Protein AF-A0A4P5SXI1-F1 (afdb_monomer_lite)

Foldseek 3Di:
DDDALVCLQLDDDPDDDCVCLSVLQNCLLVPNDPPVSVVLNVLSSVLRVVQVVVCVPPVDGLLPPVPCLLVSLVSLLVSLVCLVDDNDSHDSVSSNVSSCVSCVVSPHHSVDRD

Structure (mmCIF, N/CA/C/O backbone):
data_AF-A0A4P5SXI1-F1
#
_entry.id   AF-A0A4P5SXI1-F1
#
loop_
_atom_site.group_PDB
_atom_site.id
_atom_site.type_symbol
_atom_site.label_atom_id
_atom_site.label_alt_id
_atom_site.label_comp_id
_atom_site.label_asym_id
_atom_site.label_entity_id
_atom_site.label_seq_id
_atom_site.pdbx_PDB_ins_code
_atom_site.Cartn_x
_atom_site.Cartn_y
_atom_site.Cartn_z
_atom_site.occupancy
_atom_site.B_iso_or_equiv
_atom_site.auth_seq_id
_atom_site.auth_comp_id
_atom_site.auth_asym_id
_atom_site.auth_atom_id
_atom_site.pdbx_PDB_model_num
ATOM 1 N N . MET A 1 1 ? -9.943 14.922 5.474 1.00 55.22 1 MET A N 1
ATOM 2 C CA . MET A 1 1 ? -10.448 13.912 4.521 1.00 55.22 1 MET A CA 1
ATOM 3 C C . MET A 1 1 ? -9.236 13.133 4.038 1.00 55.22 1 MET A C 1
ATOM 5 O O . MET A 1 1 ? -8.307 13.778 3.562 1.00 55.22 1 MET A O 1
ATOM 9 N N . LYS A 1 2 ? -9.178 11.816 4.280 1.00 65.38 2 LYS A N 1
ATOM 10 C CA . LYS A 1 2 ? -8.055 10.973 3.833 1.00 65.38 2 LYS A CA 1
ATOM 11 C C . LYS A 1 2 ? -7.993 11.002 2.297 1.00 65.38 2 LYS A C 1
ATOM 13 O O . LYS A 1 2 ? -9.035 11.105 1.648 1.00 65.38 2 LYS A O 1
ATOM 18 N N . ALA A 1 3 ? -6.788 10.990 1.729 1.00 73.81 3 ALA A N 1
ATOM 19 C CA . ALA A 1 3 ? -6.620 10.890 0.281 1.00 73.81 3 ALA A CA 1
ATOM 20 C C . ALA A 1 3 ? -7.221 9.561 -0.206 1.00 73.81 3 ALA A C 1
ATOM 22 O O . ALA A 1 3 ? -7.089 8.551 0.483 1.00 73.81 3 ALA A O 1
ATOM 23 N N . ASN A 1 4 ? -7.884 9.552 -1.366 1.00 84.81 4 ASN A N 1
ATOM 24 C CA . ASN A 1 4 ? -8.452 8.310 -1.899 1.00 84.81 4 ASN A CA 1
ATOM 25 C C . ASN A 1 4 ? -7.332 7.332 -2.308 1.00 84.81 4 ASN A C 1
ATOM 27 O O . ASN A 1 4 ? -6.192 7.746 -2.547 1.00 84.81 4 ASN A O 1
ATOM 31 N N . TYR A 1 5 ? -7.645 6.040 -2.447 1.00 87.12 5 TYR A N 1
ATOM 32 C CA . TYR A 1 5 ? -6.638 5.026 -2.779 1.00 87.12 5 TYR A CA 1
ATOM 33 C C . TYR A 1 5 ? -5.808 5.327 -4.041 1.00 87.12 5 TYR A C 1
ATOM 35 O O . TYR A 1 5 ? -4.640 4.951 -4.092 1.00 87.12 5 TYR A O 1
ATOM 43 N N . ARG A 1 6 ? -6.365 6.005 -5.057 1.00 84.06 6 ARG A N 1
ATOM 44 C CA . ARG A 1 6 ? -5.636 6.329 -6.300 1.00 84.06 6 ARG A CA 1
ATOM 45 C C . ARG A 1 6 ? -4.595 7.417 -6.078 1.00 84.06 6 ARG A C 1
ATOM 47 O O . ARG A 1 6 ? -3.487 7.325 -6.608 1.00 84.06 6 ARG A O 1
ATOM 54 N N . ASP A 1 7 ? -4.946 8.422 -5.284 1.00 87.62 7 ASP A N 1
ATOM 55 C CA . ASP A 1 7 ? -4.034 9.503 -4.920 1.00 87.62 7 ASP A CA 1
ATOM 56 C C . ASP A 1 7 ? -2.877 8.956 -4.080 1.00 87.62 7 ASP A C 1
ATOM 58 O O . ASP A 1 7 ? -1.724 9.311 -4.310 1.00 87.62 7 ASP A O 1
ATOM 62 N N . ARG A 1 8 ? -3.177 8.029 -3.158 1.00 88.00 8 ARG A N 1
ATOM 63 C CA . ARG A 1 8 ? -2.165 7.331 -2.351 1.00 88.00 8 ARG A CA 1
ATOM 64 C C . ARG A 1 8 ? -1.240 6.506 -3.239 1.00 88.00 8 ARG A C 1
ATOM 66 O O . ARG A 1 8 ? -0.029 6.677 -3.177 1.00 88.00 8 ARG A O 1
ATOM 73 N N . LEU A 1 9 ? -1.807 5.677 -4.115 1.00 88.94 9 LEU A N 1
ATOM 74 C CA . LEU A 1 9 ? -1.044 4.774 -4.973 1.00 88.94 9 LEU A CA 1
ATOM 75 C C . LEU A 1 9 ? -0.096 5.525 -5.922 1.00 88.94 9 LEU A C 1
ATOM 77 O O . LEU A 1 9 ? 0.995 5.051 -6.190 1.00 88.94 9 LEU A O 1
ATOM 81 N N . THR A 1 10 ? -0.469 6.712 -6.404 1.00 89.25 10 THR A N 1
ATOM 82 C CA . THR A 1 10 ? 0.361 7.502 -7.336 1.00 89.25 10 THR A CA 1
ATOM 83 C C . THR A 1 10 ? 1.295 8.511 -6.657 1.00 89.25 10 THR A C 1
ATOM 85 O O . THR A 1 10 ? 1.983 9.276 -7.345 1.00 89.25 10 THR A O 1
ATOM 88 N N . ALA A 1 11 ? 1.334 8.541 -5.322 1.00 87.44 11 ALA A N 1
ATOM 89 C CA . ALA A 1 11 ? 2.144 9.486 -4.570 1.00 87.44 11 ALA A CA 1
ATOM 90 C C . ALA A 1 11 ? 3.646 9.209 -4.750 1.00 87.44 11 ALA A C 1
ATOM 92 O O . ALA A 1 11 ? 4.117 8.090 -4.593 1.00 87.44 11 ALA A O 1
ATOM 93 N N . THR A 1 12 ? 4.423 10.259 -5.035 1.00 86.88 12 THR A N 1
ATOM 94 C CA . THR A 1 12 ? 5.890 10.177 -5.157 1.00 86.88 12 THR A CA 1
ATOM 95 C C . THR A 1 12 ? 6.573 11.300 -4.365 1.00 86.88 12 THR A C 1
ATOM 97 O O . THR A 1 12 ? 6.007 12.397 -4.280 1.00 86.88 12 THR A O 1
ATOM 100 N N . PRO A 1 13 ? 7.802 11.103 -3.849 1.00 82.44 13 PRO A N 1
ATOM 101 C CA . PRO A 1 13 ? 8.555 12.127 -3.123 1.00 82.44 13 PRO A CA 1
ATOM 102 C C . PRO A 1 13 ? 8.795 13.411 -3.937 1.00 82.44 13 PRO A C 1
ATOM 104 O O . PRO A 1 13 ? 9.150 13.377 -5.122 1.00 82.44 13 PRO A O 1
ATOM 107 N N . LYS A 1 14 ? 8.668 14.573 -3.286 1.00 79.56 14 LYS A N 1
ATOM 108 C CA . LYS A 1 14 ? 8.949 15.890 -3.889 1.00 79.56 14 LYS A CA 1
ATOM 109 C C . LYS A 1 14 ? 10.447 16.233 -3.801 1.00 79.56 14 LYS A C 1
ATOM 111 O O . LYS A 1 14 ? 11.120 15.825 -2.866 1.00 79.56 14 LYS A O 1
ATOM 116 N N . GLY A 1 15 ? 10.967 17.002 -4.763 1.00 70.94 15 GLY A N 1
ATOM 117 C CA . GLY A 1 15 ? 12.269 17.690 -4.643 1.00 70.94 15 GLY A CA 1
ATOM 118 C C . GLY A 1 15 ? 13.549 16.881 -4.912 1.00 70.94 15 GLY A C 1
ATOM 119 O O . GLY A 1 15 ? 14.627 17.461 -4.905 1.00 70.94 15 GLY A O 1
ATOM 120 N N . VAL A 1 16 ? 13.461 15.578 -5.183 1.00 68.75 16 VAL A N 1
ATOM 121 C CA . VAL A 1 16 ? 14.627 14.739 -5.532 1.00 68.75 16 VAL A CA 1
ATOM 122 C C . VAL A 1 16 ? 14.766 14.630 -7.053 1.00 68.75 16 VAL A C 1
ATOM 124 O O . VAL A 1 16 ? 13.756 14.368 -7.714 1.00 68.75 16 VAL A O 1
ATOM 127 N N . SER A 1 17 ? 15.986 14.800 -7.589 1.00 74.94 17 SER A N 1
ATOM 128 C CA . SER A 1 17 ? 16.312 14.462 -8.986 1.00 74.94 17 SER A CA 1
ATOM 129 C C . SER A 1 17 ? 15.946 13.004 -9.239 1.00 74.94 17 SER A C 1
ATOM 131 O O . SER A 1 17 ? 16.422 12.114 -8.535 1.00 74.94 17 SER A O 1
ATOM 133 N N . ASP A 1 18 ? 15.053 12.756 -10.190 1.00 75.56 18 ASP A N 1
ATOM 134 C CA . ASP A 1 18 ? 14.414 11.453 -10.325 1.00 75.56 18 ASP A CA 1
ATOM 135 C C . ASP A 1 18 ? 15.016 10.572 -11.416 1.00 75.56 18 ASP A C 1
ATOM 137 O O . ASP A 1 18 ? 14.610 9.426 -11.516 1.00 75.56 18 ASP A O 1
ATOM 141 N N . ASN A 1 19 ? 15.979 11.020 -12.230 1.00 83.81 19 ASN A N 1
ATOM 142 C CA . ASN A 1 19 ? 16.530 10.213 -13.338 1.00 83.81 19 ASN A CA 1
ATOM 143 C C . ASN A 1 19 ? 15.422 9.467 -14.149 1.00 83.81 19 ASN A C 1
ATOM 145 O O . ASN A 1 19 ? 15.606 8.325 -14.595 1.00 83.81 19 ASN A O 1
ATOM 149 N N . GLY A 1 20 ? 14.220 10.057 -14.242 1.00 89.00 20 GLY A N 1
ATOM 150 C CA . GLY A 1 20 ? 13.016 9.464 -14.834 1.00 89.00 20 GLY A CA 1
ATOM 151 C C . GLY A 1 20 ? 12.364 8.297 -14.069 1.00 89.00 20 GLY A C 1
ATOM 152 O O . GLY A 1 20 ? 11.393 7.729 -14.562 1.00 89.00 20 GLY A O 1
ATOM 153 N N . TRP A 1 21 ? 12.850 7.885 -12.892 1.00 91.00 21 TRP A N 1
ATOM 154 C CA . TRP A 1 21 ? 12.273 6.775 -12.120 1.00 91.00 21 TRP A CA 1
ATOM 155 C C . TRP A 1 21 ? 10.839 7.064 -11.680 1.00 91.00 21 TRP A C 1
ATOM 157 O O . TRP A 1 21 ? 10.010 6.162 -11.741 1.00 91.00 21 TRP A O 1
ATOM 167 N N . LYS A 1 22 ? 10.516 8.313 -11.317 1.00 92.44 22 LYS A N 1
ATOM 168 C CA . LYS A 1 22 ? 9.151 8.703 -10.919 1.00 92.44 22 LYS A CA 1
ATOM 169 C C . LYS A 1 22 ? 8.157 8.527 -12.053 1.00 92.44 22 LYS A C 1
ATOM 171 O O . LYS A 1 22 ? 7.039 8.078 -11.823 1.00 92.44 22 LYS A O 1
ATOM 176 N N . GLU A 1 23 ? 8.566 8.871 -13.271 1.00 91.88 23 GLU A N 1
ATOM 177 C CA . GLU A 1 23 ? 7.748 8.676 -14.465 1.00 91.88 23 GLU A CA 1
ATOM 178 C C . GLU A 1 23 ? 7.563 7.186 -14.759 1.00 91.88 23 GLU A C 1
ATOM 180 O O . GLU A 1 23 ? 6.432 6.748 -14.942 1.00 91.88 23 GLU A O 1
ATOM 185 N N . ARG A 1 24 ? 8.637 6.383 -14.692 1.00 94.00 24 ARG A N 1
ATOM 186 C CA . ARG A 1 24 ? 8.553 4.921 -14.869 1.00 94.00 24 ARG A CA 1
ATOM 187 C C . ARG A 1 24 ? 7.660 4.250 -13.827 1.00 94.00 24 ARG A C 1
ATOM 189 O O . ARG A 1 24 ? 6.867 3.393 -14.192 1.00 94.00 24 ARG A O 1
ATOM 196 N N . HIS A 1 25 ? 7.771 4.649 -12.562 1.00 94.75 25 HIS A N 1
ATOM 197 C CA . HIS A 1 25 ? 6.935 4.142 -11.475 1.00 94.75 25 HIS A CA 1
ATOM 198 C C . HIS A 1 25 ? 5.470 4.548 -11.681 1.00 94.75 25 HIS A C 1
ATOM 200 O O . HIS A 1 25 ? 4.580 3.707 -11.606 1.00 94.75 25 HIS A O 1
ATOM 206 N N . ARG A 1 26 ? 5.204 5.818 -12.017 1.00 94.12 26 ARG A N 1
ATOM 207 C CA . ARG A 1 26 ? 3.844 6.288 -12.312 1.00 94.12 26 ARG A CA 1
ATOM 208 C C . ARG A 1 26 ? 3.228 5.541 -13.492 1.00 94.12 26 ARG A C 1
ATOM 210 O O . ARG A 1 26 ? 2.077 5.125 -13.398 1.00 94.12 26 ARG A O 1
ATOM 217 N N . ASP A 1 27 ? 3.985 5.353 -14.569 1.00 95.38 27 ASP A N 1
ATOM 218 C CA . ASP A 1 27 ? 3.545 4.582 -15.731 1.00 95.38 27 ASP A CA 1
ATOM 219 C C . ASP A 1 27 ? 3.301 3.111 -15.371 1.00 95.38 27 ASP A C 1
ATOM 221 O O . ASP A 1 27 ? 2.309 2.540 -15.803 1.00 95.38 27 ASP A O 1
ATOM 225 N N . ALA A 1 28 ? 4.125 2.508 -14.508 1.00 96.25 28 ALA A N 1
ATOM 226 C CA . ALA A 1 28 ? 3.895 1.153 -14.004 1.00 96.25 28 ALA A CA 1
ATOM 227 C C . ALA A 1 28 ? 2.578 1.029 -13.223 1.00 96.25 28 ALA A C 1
ATOM 229 O O . ALA A 1 28 ? 1.896 0.018 -13.328 1.00 96.25 28 ALA A O 1
ATOM 230 N N . ILE A 1 29 ? 2.192 2.063 -12.475 1.00 96.19 29 ILE A N 1
ATOM 231 C CA . ILE A 1 29 ? 0.931 2.087 -11.722 1.00 96.19 29 ILE A CA 1
ATOM 232 C C . ILE A 1 29 ? -0.276 2.330 -12.632 1.00 96.19 29 ILE A C 1
ATOM 234 O O . ILE A 1 29 ? -1.319 1.704 -12.457 1.00 96.19 29 ILE A O 1
ATOM 238 N N . GLN A 1 30 ? -0.157 3.241 -13.598 1.00 95.25 30 GLN A N 1
ATOM 239 C CA . GLN A 1 30 ? -1.261 3.612 -14.491 1.00 95.25 30 GLN A CA 1
ATOM 240 C C . GLN A 1 30 ? -1.473 2.595 -15.620 1.00 95.25 30 GLN A C 1
ATOM 242 O O . GLN A 1 30 ? -2.609 2.314 -16.001 1.00 95.25 30 GLN A O 1
ATOM 247 N N . CYS A 1 31 ? -0.377 2.039 -16.129 1.00 96.38 31 CYS A N 1
ATOM 248 C CA . CYS A 1 31 ? -0.298 1.136 -17.270 1.00 96.38 31 CYS A CA 1
ATOM 249 C C . CYS A 1 31 ? 0.619 -0.064 -16.940 1.00 96.38 31 CYS A C 1
ATOM 251 O O . CYS A 1 31 ? 1.667 -0.247 -17.580 1.00 96.38 31 CYS A O 1
ATOM 253 N N . PRO A 1 32 ? 0.254 -0.907 -15.952 1.00 97.12 32 PRO A N 1
ATOM 254 C CA . PRO A 1 32 ? 1.080 -2.041 -15.565 1.00 97.12 32 PRO A CA 1
ATOM 255 C C . PRO A 1 32 ? 1.186 -3.068 -16.692 1.00 97.12 32 PRO A C 1
ATOM 257 O O . PRO A 1 32 ? 0.192 -3.428 -17.351 1.00 97.12 32 PRO A O 1
ATOM 260 N N . ARG A 1 33 ? 2.399 -3.598 -16.870 1.00 97.31 33 ARG A N 1
ATOM 261 C CA . ARG A 1 33 ? 2.644 -4.759 -17.732 1.00 97.31 33 ARG A CA 1
ATOM 262 C C . ARG A 1 33 ? 1.876 -5.976 -17.206 1.00 97.31 33 ARG A C 1
ATOM 264 O O . ARG A 1 33 ? 1.614 -6.057 -16.011 1.00 97.31 33 ARG A O 1
ATOM 271 N N . PRO A 1 34 ? 1.475 -6.921 -18.076 1.00 94.81 34 PRO A N 1
ATOM 272 C CA . PRO A 1 34 ? 0.606 -8.044 -17.702 1.00 94.81 34 PRO A CA 1
ATOM 273 C C . PRO A 1 34 ? 1.288 -9.123 -16.832 1.00 94.81 34 PRO A C 1
ATOM 275 O O . PRO A 1 34 ? 0.757 -10.220 -16.708 1.00 94.81 34 PRO A O 1
ATOM 278 N N . ASP A 1 35 ? 2.461 -8.833 -16.274 1.00 92.06 35 ASP A N 1
ATOM 279 C CA . ASP A 1 35 ? 3.276 -9.716 -15.444 1.00 92.06 35 ASP A CA 1
ATOM 280 C C . ASP A 1 35 ? 3.098 -9.379 -13.946 1.00 92.06 35 ASP A C 1
ATOM 282 O O . ASP A 1 35 ? 1.984 -9.122 -13.479 1.00 92.06 35 ASP A O 1
ATOM 286 N N . TYR A 1 36 ? 4.191 -9.396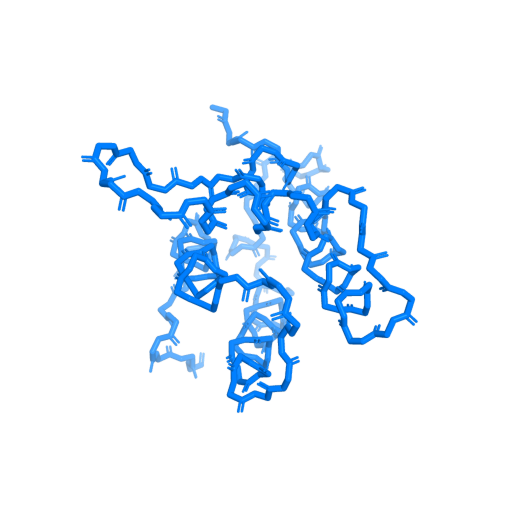 -13.180 1.00 91.94 36 TYR A N 1
ATOM 287 C CA . TYR A 1 36 ? 4.216 -9.063 -11.759 1.00 91.94 36 TYR A CA 1
ATOM 288 C C . TYR A 1 36 ? 3.743 -7.633 -11.475 1.00 91.94 36 TYR A C 1
ATOM 290 O O . TYR A 1 36 ? 3.119 -7.411 -10.439 1.00 91.94 36 TYR A O 1
ATOM 298 N N . GLU A 1 37 ? 3.963 -6.676 -12.390 1.00 95.38 37 GLU A N 1
ATOM 299 C CA . GLU A 1 37 ? 3.535 -5.286 -12.183 1.00 95.38 37 GLU A CA 1
ATOM 300 C C . GLU A 1 37 ? 2.019 -5.196 -12.001 1.00 95.38 37 GLU A C 1
ATOM 302 O O . GLU A 1 37 ? 1.545 -4.588 -11.042 1.00 95.38 37 GLU A O 1
ATOM 307 N N . ARG A 1 38 ? 1.245 -5.834 -12.890 1.00 97.06 38 ARG A N 1
ATOM 308 C CA . ARG A 1 38 ? -0.220 -5.814 -12.805 1.00 97.06 38 ARG A CA 1
ATOM 309 C C . ARG A 1 38 ? -0.713 -6.496 -11.547 1.00 97.06 38 ARG A C 1
ATOM 311 O O . ARG A 1 38 ? -1.560 -5.928 -10.867 1.00 97.06 38 ARG A O 1
ATOM 318 N N . ALA A 1 39 ? -0.157 -7.659 -11.218 1.00 96.69 39 ALA A N 1
ATOM 319 C CA . ALA A 1 39 ? -0.539 -8.378 -10.010 1.00 96.69 39 ALA A CA 1
ATOM 320 C C . ALA A 1 39 ? -0.285 -7.535 -8.747 1.00 96.69 39 ALA A C 1
ATOM 322 O O . ALA A 1 39 ? -1.176 -7.400 -7.909 1.00 96.69 39 ALA A O 1
ATOM 323 N N . LEU A 1 40 ? 0.894 -6.913 -8.628 1.00 97.06 40 LEU A N 1
ATOM 324 C CA . LEU A 1 40 ? 1.234 -6.045 -7.497 1.00 97.06 40 LEU A CA 1
ATOM 325 C C . LEU A 1 40 ? 0.313 -4.821 -7.425 1.00 97.06 40 LEU A C 1
ATOM 327 O O . LEU A 1 40 ? -0.235 -4.532 -6.362 1.00 97.06 40 LEU A O 1
ATOM 331 N N . VAL A 1 41 ? 0.091 -4.130 -8.546 1.00 97.06 41 VAL A N 1
ATOM 332 C CA . VAL A 1 41 ? -0.791 -2.953 -8.605 1.00 97.06 41 VAL A CA 1
ATOM 333 C C . VAL A 1 41 ? -2.231 -3.312 -8.233 1.00 97.06 41 VAL A C 1
ATOM 335 O O . VAL A 1 41 ? -2.872 -2.562 -7.494 1.00 97.06 41 VAL A O 1
ATOM 338 N N . GLU A 1 42 ? -2.747 -4.451 -8.695 1.00 97.62 42 GLU A N 1
ATOM 339 C CA . GLU A 1 42 ? -4.097 -4.921 -8.366 1.00 97.62 42 GLU A CA 1
ATOM 340 C C . GLU A 1 42 ? -4.231 -5.284 -6.882 1.00 97.62 42 GLU A C 1
ATOM 342 O O . GLU A 1 42 ? -5.206 -4.873 -6.247 1.00 97.62 42 GLU A O 1
ATOM 347 N N . MET A 1 43 ? -3.240 -5.972 -6.304 1.00 98.06 43 MET A N 1
ATOM 348 C CA . MET A 1 43 ? -3.219 -6.290 -4.872 1.00 98.06 43 MET A CA 1
ATOM 349 C C . MET A 1 43 ? -3.161 -5.026 -4.004 1.00 98.06 43 MET A C 1
ATOM 351 O O . MET A 1 43 ? -3.980 -4.875 -3.096 1.00 98.06 43 MET A O 1
ATOM 355 N N . LEU A 1 44 ? -2.259 -4.087 -4.315 1.00 97.69 44 LEU A N 1
ATOM 356 C CA . LEU A 1 44 ? -2.142 -2.804 -3.608 1.00 97.69 44 LEU A CA 1
ATOM 357 C C . LEU A 1 44 ? -3.437 -1.989 -3.713 1.00 97.69 44 LEU A C 1
ATOM 359 O O . LEU A 1 44 ? -3.942 -1.474 -2.715 1.00 97.69 44 LEU A O 1
ATOM 363 N N . SER A 1 45 ? -4.009 -1.909 -4.918 1.00 96.94 45 SER A N 1
ATOM 364 C CA . SER A 1 45 ? -5.262 -1.190 -5.161 1.00 96.94 45 SER A CA 1
ATOM 365 C C . SER A 1 45 ? -6.423 -1.801 -4.385 1.00 96.94 45 SER A C 1
ATOM 367 O O . SER A 1 45 ? -7.206 -1.068 -3.786 1.00 96.94 45 SER A O 1
ATOM 369 N N . GLY A 1 46 ? -6.550 -3.131 -4.389 1.00 97.75 46 GLY A N 1
ATOM 370 C CA . GLY A 1 46 ? -7.596 -3.844 -3.659 1.00 97.75 46 GLY A CA 1
ATOM 371 C C . GLY A 1 46 ? -7.484 -3.646 -2.149 1.00 97.75 46 GLY A C 1
ATOM 372 O O . GLY A 1 46 ? 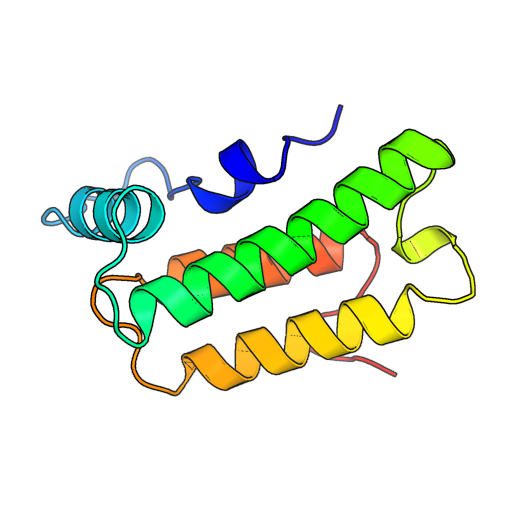-8.482 -3.333 -1.501 1.00 97.75 46 GLY A O 1
ATOM 373 N N . TRP A 1 47 ? -6.268 -3.754 -1.612 1.00 97.81 47 TRP A N 1
ATOM 374 C CA . TRP A 1 47 ? -5.984 -3.576 -0.189 1.00 97.81 47 TRP A CA 1
ATOM 375 C C . TRP A 1 47 ? -6.310 -2.160 0.309 1.00 97.81 47 TRP A C 1
ATOM 377 O O . TRP A 1 47 ? -7.028 -2.007 1.299 1.00 97.81 47 TRP A O 1
ATOM 387 N N . LEU A 1 48 ? -5.876 -1.120 -0.416 1.00 96.94 48 LEU A N 1
ATOM 388 C CA . LEU A 1 48 ? -6.214 0.272 -0.090 1.00 96.94 48 LEU A CA 1
ATOM 389 C C . LEU A 1 48 ? -7.716 0.544 -0.246 1.00 96.94 48 LEU A C 1
ATOM 391 O O . LEU A 1 48 ? -8.337 1.170 0.611 1.00 96.94 48 LEU A O 1
ATOM 395 N N . ARG A 1 49 ? -8.321 0.046 -1.332 1.00 96.31 49 ARG A N 1
ATOM 396 C CA . ARG A 1 49 ? -9.752 0.225 -1.604 1.00 96.31 49 ARG A CA 1
ATOM 397 C C . ARG A 1 49 ? -10.630 -0.433 -0.540 1.00 96.31 49 ARG A C 1
ATOM 399 O O . ARG A 1 49 ? -11.737 0.047 -0.308 1.00 96.31 49 ARG A O 1
ATOM 406 N N . TYR A 1 50 ? -10.166 -1.513 0.088 1.00 96.19 50 TYR A N 1
ATOM 407 C CA . TYR A 1 50 ? -10.872 -2.147 1.197 1.00 96.19 50 TYR A CA 1
ATOM 408 C C . TYR A 1 50 ? -10.980 -1.202 2.401 1.00 96.19 50 TYR A C 1
ATOM 410 O O . TYR A 1 50 ? -12.088 -0.962 2.875 1.00 96.19 50 TYR A O 1
ATOM 418 N N . ALA A 1 51 ? -9.865 -0.596 2.826 1.00 94.38 51 ALA A N 1
ATOM 419 C CA . ALA A 1 51 ? -9.857 0.388 3.912 1.00 94.38 51 ALA A CA 1
ATOM 420 C C . ALA A 1 51 ? -10.740 1.608 3.587 1.00 94.38 51 ALA A C 1
ATOM 422 O O . ALA A 1 51 ? -11.557 2.020 4.410 1.00 94.38 51 ALA A O 1
ATOM 423 N N . ASP A 1 52 ? -10.670 2.123 2.353 1.00 93.50 52 ASP A N 1
ATOM 424 C CA . ASP A 1 52 ? -11.554 3.206 1.902 1.00 93.50 52 ASP A CA 1
ATOM 425 C C . ASP A 1 52 ? -13.041 2.801 1.983 1.00 93.50 52 ASP A C 1
ATOM 427 O O . ASP A 1 52 ? -13.897 3.607 2.348 1.00 93.50 52 ASP A O 1
ATOM 431 N N . ALA A 1 53 ? -13.386 1.555 1.636 1.00 94.12 53 ALA A N 1
ATOM 432 C CA . ALA A 1 53 ? -14.764 1.066 1.694 1.00 94.12 53 ALA A CA 1
ATOM 433 C C . ALA A 1 53 ? -15.290 0.965 3.134 1.00 94.12 53 ALA A C 1
ATOM 435 O O . ALA A 1 53 ? -16.455 1.284 3.371 1.00 94.12 53 ALA A O 1
ATOM 436 N N . VAL A 1 54 ? -14.438 0.565 4.080 1.00 93.75 54 VAL A N 1
ATOM 437 C CA . VAL A 1 54 ? -14.738 0.541 5.520 1.00 93.75 54 VAL A CA 1
ATOM 438 C C . VAL A 1 54 ? -15.012 1.955 6.026 1.00 93.75 54 VAL A C 1
ATOM 440 O O . VAL A 1 54 ? -16.100 2.216 6.543 1.00 93.75 54 VAL A O 1
ATOM 443 N N . GLN A 1 55 ? -14.100 2.891 5.749 1.00 92.44 55 GLN A N 1
ATOM 444 C CA . GLN A 1 55 ? -14.246 4.301 6.118 1.00 92.44 55 GLN A CA 1
ATOM 445 C C . GLN A 1 55 ? -15.520 4.927 5.552 1.00 92.44 55 GLN A C 1
ATOM 447 O O . GLN A 1 55 ? -16.214 5.661 6.251 1.00 92.44 55 GLN A O 1
ATOM 452 N N . ASN A 1 56 ? -15.857 4.636 4.295 1.00 92.19 56 ASN A N 1
ATOM 453 C CA . ASN A 1 56 ? -17.069 5.166 3.672 1.00 92.19 56 ASN A CA 1
ATOM 454 C C . ASN A 1 56 ? -18.354 4.545 4.237 1.00 92.19 56 ASN A C 1
ATOM 456 O O . ASN A 1 56 ? -19.402 5.184 4.204 1.00 92.19 56 ASN A O 1
ATOM 460 N N . ARG A 1 57 ? -18.303 3.291 4.702 1.00 93.88 57 ARG A N 1
ATOM 461 C CA . ARG A 1 57 ? -19.481 2.573 5.200 1.00 93.88 57 ARG A CA 1
ATOM 462 C C . ARG A 1 57 ? -19.799 2.895 6.655 1.00 93.88 57 ARG A C 1
ATOM 464 O O . ARG A 1 57 ? -20.977 2.954 7.001 1.00 93.88 57 ARG A O 1
ATOM 471 N N . TRP A 1 58 ? -18.774 3.033 7.487 1.00 91.50 58 TRP A N 1
ATOM 472 C CA . TRP A 1 58 ? -18.923 3.146 8.939 1.00 91.50 58 TRP A CA 1
ATOM 473 C C . TRP A 1 58 ? -18.411 4.467 9.512 1.00 91.50 58 TRP A C 1
ATOM 475 O O . TRP A 1 58 ? -18.506 4.672 10.714 1.00 91.50 58 TRP A O 1
ATOM 485 N N . GLU A 1 59 ? -17.890 5.363 8.667 1.00 91.12 59 GLU A N 1
ATOM 486 C CA . GLU A 1 59 ? -17.283 6.640 9.072 1.00 91.12 59 GLU A CA 1
ATOM 487 C C . GLU A 1 59 ? -16.087 6.485 10.037 1.00 91.12 59 GLU A C 1
ATOM 489 O O . GLU A 1 59 ? -15.581 7.479 10.557 1.00 91.12 59 GLU A O 1
ATOM 494 N N . SER A 1 60 ? -15.564 5.264 10.186 1.00 92.00 60 SER A N 1
ATOM 495 C CA . SER A 1 60 ? -14.436 4.888 11.045 1.00 92.00 60 SER A CA 1
ATOM 496 C C . SER A 1 60 ? -13.307 4.226 10.251 1.00 92.00 60 SER A C 1
ATOM 498 O O . SER A 1 60 ? -13.543 3.624 9.199 1.00 92.00 60 SER A O 1
ATOM 500 N N . GLY A 1 61 ? -12.081 4.308 10.767 1.00 92.00 61 GLY A N 1
ATOM 501 C CA . GLY A 1 61 ? -10.929 3.628 10.165 1.00 92.00 61 GLY A CA 1
ATOM 502 C C . GLY A 1 61 ? -11.048 2.101 10.229 1.00 92.00 61 GLY A C 1
ATOM 503 O O . GLY A 1 61 ? -11.776 1.562 11.063 1.00 92.00 61 GLY A O 1
ATOM 504 N N . ILE A 1 62 ? -10.300 1.390 9.380 1.00 94.31 62 ILE A N 1
ATOM 505 C CA . ILE A 1 62 ? -10.200 -0.079 9.463 1.00 94.31 62 ILE A CA 1
ATOM 506 C C . ILE A 1 62 ? -9.475 -0.513 10.737 1.00 94.31 62 ILE A C 1
ATOM 508 O O . ILE A 1 62 ? -9.797 -1.558 11.290 1.00 94.31 62 ILE A O 1
ATOM 512 N N . GLY A 1 63 ? -8.576 0.319 11.267 1.00 91.94 63 GLY A N 1
ATOM 513 C CA . GLY A 1 63 ? -7.965 0.067 12.574 1.00 91.94 63 GLY A CA 1
ATOM 514 C C . GLY A 1 63 ? -8.929 0.174 13.758 1.00 91.94 63 GLY A C 1
ATOM 515 O O . GLY A 1 63 ? -8.653 -0.358 14.829 1.00 91.94 63 GLY A O 1
ATOM 516 N N . GLU A 1 64 ? -10.077 0.828 13.574 1.00 91.25 64 GLU A N 1
ATOM 517 C CA . GLU A 1 64 ? -11.070 1.066 14.628 1.00 91.25 64 GLU A CA 1
ATOM 518 C C . GLU A 1 64 ? -12.215 0.042 14.605 1.00 91.25 64 GLU A C 1
ATOM 520 O O . GLU A 1 64 ? -13.094 0.085 15.466 1.00 91.25 64 GLU A O 1
ATOM 525 N N . ASP A 1 65 ? -12.231 -0.878 13.635 1.00 84.50 65 ASP A N 1
ATOM 526 C CA . ASP A 1 65 ? -13.352 -1.801 13.433 1.00 84.50 65 ASP A CA 1
ATOM 527 C C . ASP A 1 65 ? -13.458 -2.892 14.515 1.00 84.50 65 ASP A C 1
ATOM 529 O O . ASP A 1 65 ? -14.517 -3.501 14.682 1.00 84.50 65 ASP A O 1
ATOM 533 N N . GLY A 1 66 ? -12.372 -3.117 15.264 1.00 82.56 66 GLY A N 1
ATOM 534 C CA . GLY A 1 66 ? -12.264 -4.100 16.340 1.00 82.56 66 GLY A CA 1
ATOM 535 C C . GLY A 1 66 ? -12.389 -5.562 15.896 1.00 82.56 66 GLY A C 1
ATOM 536 O O . GLY A 1 66 ? -12.549 -6.427 16.759 1.00 82.56 66 GLY A O 1
ATOM 537 N N . VAL A 1 67 ? -12.365 -5.847 14.588 1.00 89.12 67 VAL A N 1
ATOM 538 C CA . VAL A 1 67 ? -12.625 -7.185 14.037 1.00 89.12 67 VAL A CA 1
ATOM 539 C C . VAL A 1 67 ? -11.687 -7.561 12.892 1.00 89.12 67 VAL A C 1
ATOM 541 O O . VAL A 1 67 ? -11.156 -8.661 12.937 1.00 89.12 67 VAL A O 1
ATOM 544 N N . LEU A 1 68 ? -11.529 -6.726 11.857 1.00 93.38 68 LEU A N 1
ATOM 545 C CA . LEU A 1 68 ? -10.774 -7.063 10.637 1.00 93.38 68 LEU A CA 1
ATOM 546 C C . LEU A 1 68 ? -9.520 -6.201 10.452 1.00 93.38 68 LEU A C 1
ATOM 548 O O . LEU A 1 68 ? -8.748 -6.439 9.517 1.00 93.38 68 LEU A O 1
ATOM 552 N N . GLY A 1 69 ? -9.297 -5.212 11.321 1.00 94.56 69 GLY A N 1
ATOM 553 C CA . GLY A 1 69 ? -8.112 -4.360 11.300 1.00 94.56 69 GLY A CA 1
ATOM 554 C C . GLY A 1 69 ? -6.798 -5.141 11.336 1.00 94.56 69 GLY A C 1
ATOM 555 O O . GLY A 1 69 ? -5.916 -4.886 10.515 1.00 94.56 69 GLY A O 1
ATOM 556 N N . SER A 1 70 ? -6.680 -6.135 12.219 1.00 94.19 70 SER A N 1
ATOM 557 C CA . SER A 1 70 ? -5.484 -6.985 12.338 1.00 94.19 70 SER A CA 1
ATOM 558 C C . SER A 1 70 ? -5.189 -7.784 11.068 1.00 94.19 70 SER A C 1
ATOM 560 O O . SER A 1 70 ? -4.042 -7.897 10.639 1.00 94.19 70 SER A O 1
ATOM 562 N N . GLU A 1 71 ? -6.221 -8.314 10.425 1.00 96.06 71 GLU A N 1
ATOM 563 C CA . GLU A 1 71 ? -6.142 -9.121 9.215 1.00 96.06 71 GLU A CA 1
ATOM 564 C C . GLU A 1 71 ? -5.773 -8.247 8.020 1.00 96.06 71 GLU A C 1
ATOM 566 O O . GLU A 1 71 ? -4.918 -8.615 7.211 1.00 96.06 71 GLU A O 1
ATOM 571 N N . TRP A 1 72 ? -6.371 -7.056 7.932 1.00 96.94 72 TRP A N 1
ATOM 572 C CA . TRP A 1 72 ? -5.996 -6.057 6.941 1.00 96.94 72 TRP A CA 1
ATOM 573 C C . TRP A 1 72 ? -4.531 -5.629 7.108 1.00 96.94 72 TRP A C 1
ATOM 575 O O . TRP A 1 72 ? -3.801 -5.553 6.114 1.00 96.94 72 TRP A O 1
ATOM 585 N N . ALA A 1 73 ? -4.072 -5.424 8.346 1.00 96.81 73 ALA A N 1
ATOM 586 C CA . ALA A 1 73 ? -2.686 -5.080 8.639 1.00 96.81 73 ALA A CA 1
ATOM 587 C C . ALA A 1 73 ? -1.716 -6.221 8.279 1.00 96.81 73 ALA A C 1
ATOM 589 O 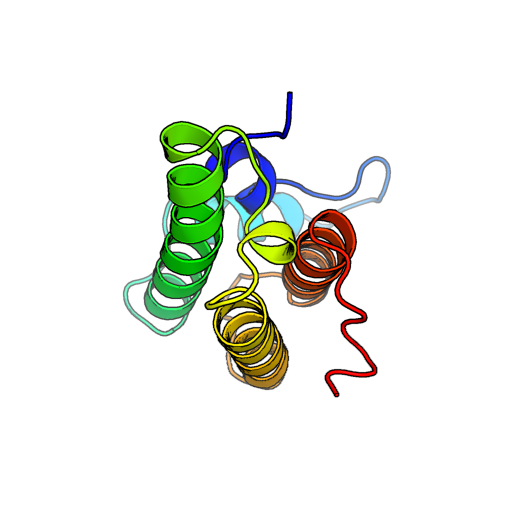O . ALA A 1 73 ? -0.687 -5.984 7.641 1.00 96.81 73 ALA A O 1
ATOM 590 N N . ALA A 1 74 ? -2.076 -7.472 8.586 1.00 95.88 74 ALA A N 1
ATOM 591 C CA . ALA A 1 74 ? -1.296 -8.653 8.216 1.00 95.88 74 ALA A CA 1
ATOM 592 C C . ALA A 1 74 ? -1.138 -8.796 6.692 1.00 95.88 74 ALA A C 1
ATOM 594 O O . ALA A 1 74 ? -0.049 -9.126 6.215 1.00 95.88 74 ALA A O 1
ATOM 595 N N . ILE A 1 75 ? -2.184 -8.485 5.911 1.00 97.31 75 ILE A N 1
ATOM 596 C CA . ILE A 1 75 ? -2.086 -8.410 4.444 1.00 97.31 75 ILE A CA 1
ATOM 597 C C . ILE A 1 75 ? -1.079 -7.329 4.034 1.00 97.31 75 ILE A C 1
ATOM 599 O O . ILE A 1 75 ? -0.221 -7.598 3.196 1.00 97.31 75 ILE A O 1
ATOM 603 N N . GLY A 1 76 ? -1.138 -6.141 4.643 1.00 96.94 76 GLY A N 1
ATOM 604 C CA . GLY A 1 76 ? -0.194 -5.049 4.384 1.00 96.94 76 GLY A CA 1
ATOM 605 C C . GLY A 1 76 ? 1.264 -5.466 4.597 1.00 96.94 76 GLY A C 1
ATOM 606 O O . GLY A 1 76 ? 2.107 -5.243 3.727 1.00 96.94 76 GLY A O 1
ATOM 607 N N . CYS A 1 77 ? 1.563 -6.159 5.697 1.00 95.56 77 CYS A N 1
ATOM 608 C CA . CYS A 1 77 ? 2.903 -6.697 5.949 1.00 95.56 77 CYS A CA 1
ATOM 609 C C . CYS A 1 77 ? 3.296 -7.824 4.987 1.00 95.56 77 CYS A C 1
ATOM 611 O O . CYS A 1 77 ? 4.443 -7.875 4.542 1.00 95.56 77 CYS A O 1
ATOM 613 N N . GLY A 1 78 ? 2.353 -8.684 4.596 1.00 96.25 78 GLY A N 1
ATOM 614 C CA . GLY A 1 78 ? 2.577 -9.664 3.533 1.00 96.25 78 GLY A CA 1
ATOM 615 C C . GLY A 1 78 ? 2.966 -8.998 2.207 1.00 96.25 78 GLY A C 1
ATOM 616 O O . GLY A 1 78 ? 3.928 -9.418 1.564 1.00 96.25 78 GLY A O 1
ATOM 617 N N . LEU A 1 79 ? 2.280 -7.910 1.838 1.00 97.25 79 LEU A N 1
ATOM 618 C CA . LEU A 1 79 ? 2.601 -7.105 0.656 1.00 97.25 79 LEU A CA 1
ATOM 619 C C . LEU A 1 79 ? 3.981 -6.442 0.771 1.00 97.25 79 LEU A C 1
ATOM 621 O O . LEU A 1 79 ? 4.725 -6.469 -0.208 1.00 97.25 79 LEU A O 1
ATOM 625 N N . ARG A 1 80 ? 4.368 -5.929 1.953 1.00 95.81 80 ARG A N 1
ATOM 626 C CA . ARG A 1 80 ? 5.742 -5.438 2.203 1.00 95.81 80 ARG A CA 1
ATOM 627 C C . ARG A 1 80 ? 6.773 -6.545 1.969 1.00 95.81 80 ARG A C 1
ATOM 629 O O . ARG A 1 80 ? 7.804 -6.307 1.350 1.00 95.81 80 ARG A O 1
ATOM 636 N N . GLY A 1 81 ? 6.475 -7.775 2.390 1.00 95.50 81 GLY A N 1
ATOM 637 C CA . GLY A 1 81 ? 7.326 -8.942 2.147 1.00 95.50 81 GLY A CA 1
ATOM 638 C C . GLY A 1 81 ? 7.579 -9.214 0.659 1.00 95.50 81 GLY A C 1
ATOM 639 O O . GLY A 1 81 ? 8.713 -9.522 0.281 1.00 95.50 81 GLY A O 1
ATOM 640 N N . LEU A 1 82 ? 6.563 -9.031 -0.195 1.00 95.75 82 LEU A N 1
ATOM 641 C CA . LEU A 1 82 ? 6.687 -9.190 -1.651 1.00 95.75 82 LEU A CA 1
ATOM 642 C C . LEU A 1 82 ? 7.617 -8.157 -2.301 1.00 95.75 82 LEU A C 1
ATOM 644 O O . LEU A 1 82 ? 8.110 -8.412 -3.398 1.00 95.75 82 LEU A O 1
ATOM 648 N N . LEU A 1 83 ? 7.916 -7.036 -1.631 1.00 95.00 83 LEU A N 1
ATOM 649 C CA . LEU A 1 83 ? 8.834 -6.015 -2.152 1.00 95.00 83 LEU A CA 1
ATOM 650 C C . LEU A 1 83 ? 10.284 -6.503 -2.280 1.00 95.00 83 LEU A C 1
ATOM 652 O O . LEU A 1 83 ? 11.087 -5.867 -2.954 1.00 95.00 83 LEU A O 1
ATOM 656 N N . ASN A 1 84 ? 10.611 -7.655 -1.687 1.00 93.94 84 ASN A N 1
ATOM 657 C CA . ASN A 1 84 ? 11.892 -8.339 -1.883 1.00 93.94 84 ASN A CA 1
ATOM 658 C C . ASN A 1 84 ? 11.961 -9.150 -3.196 1.00 93.94 84 ASN A C 1
ATOM 660 O O . ASN A 1 84 ? 12.994 -9.753 -3.486 1.00 93.94 84 ASN A O 1
ATOM 664 N N . GLY A 1 85 ? 10.858 -9.232 -3.946 1.00 93.19 85 GLY A N 1
ATOM 665 C CA . GLY A 1 85 ? 10.743 -9.972 -5.202 1.00 93.19 85 GLY A CA 1
ATOM 666 C C . GLY A 1 85 ? 10.963 -9.119 -6.457 1.00 93.19 85 GLY A C 1
ATOM 667 O O . GLY A 1 85 ? 11.629 -8.087 -6.431 1.00 93.19 85 GLY A O 1
ATOM 668 N N . GLU A 1 86 ? 10.393 -9.572 -7.577 1.00 95.56 86 GLU A N 1
ATOM 669 C CA . GLU A 1 86 ? 10.392 -8.840 -8.851 1.00 95.56 86 GLU A CA 1
ATOM 670 C C . GLU A 1 86 ? 9.304 -7.757 -8.851 1.00 95.56 86 GLU A C 1
ATOM 672 O O . GLU A 1 86 ? 8.125 -8.054 -8.647 1.00 95.56 86 GLU A O 1
ATOM 677 N N . LEU A 1 87 ? 9.703 -6.508 -9.106 1.00 95.12 87 LEU A N 1
ATOM 678 C CA . LEU A 1 87 ? 8.836 -5.321 -9.063 1.00 95.12 87 LEU A CA 1
ATOM 679 C C . LEU A 1 87 ? 8.647 -4.668 -10.438 1.00 95.12 87 LEU A C 1
ATOM 681 O O . LEU A 1 87 ? 7.841 -3.746 -10.592 1.00 95.12 87 LEU A O 1
ATOM 685 N N . GLY A 1 88 ? 9.402 -5.112 -11.442 1.00 94.44 88 GLY A N 1
ATOM 686 C CA . GLY A 1 88 ? 9.470 -4.487 -12.749 1.00 94.44 88 GLY A CA 1
ATOM 687 C C . GLY A 1 88 ? 9.902 -3.029 -12.625 1.00 94.44 88 GLY A C 1
ATOM 688 O O . GLY A 1 88 ? 11.013 -2.706 -12.205 1.00 94.44 88 GLY A O 1
ATOM 689 N N . ARG A 1 89 ? 9.015 -2.123 -13.029 1.00 95.69 89 ARG A N 1
ATOM 690 C CA . ARG A 1 89 ? 9.249 -0.673 -13.009 1.00 95.69 89 ARG A CA 1
ATOM 691 C C . ARG A 1 89 ? 8.776 0.010 -11.725 1.00 95.69 89 ARG A C 1
ATOM 693 O O . ARG A 1 89 ? 8.981 1.218 -11.587 1.00 95.69 89 ARG A O 1
ATOM 700 N N . LEU A 1 90 ? 8.139 -0.717 -10.809 1.00 95.62 90 LEU A N 1
ATOM 701 C CA . LEU A 1 90 ? 7.721 -0.163 -9.528 1.00 95.62 90 LEU A CA 1
ATOM 702 C C . LEU A 1 90 ? 8.953 0.113 -8.659 1.00 95.62 90 LEU A C 1
ATOM 704 O O . LEU A 1 90 ? 9.704 -0.789 -8.307 1.00 95.62 90 LEU A O 1
ATOM 708 N N . ASP A 1 91 ? 9.146 1.376 -8.285 1.00 94.81 91 ASP A N 1
ATOM 709 C CA . ASP A 1 91 ? 10.076 1.734 -7.213 1.00 94.81 91 ASP A CA 1
ATOM 710 C C . ASP A 1 91 ? 9.642 1.151 -5.854 1.00 94.81 91 ASP A C 1
ATOM 712 O O . ASP A 1 91 ? 8.651 1.592 -5.267 1.00 94.81 91 ASP A O 1
ATOM 716 N N . GLY A 1 92 ? 10.407 0.179 -5.348 1.00 94.56 92 GLY A N 1
ATOM 717 C CA . GLY A 1 92 ? 10.124 -0.508 -4.086 1.00 94.56 92 GLY A CA 1
ATOM 718 C C . GLY A 1 92 ? 10.142 0.415 -2.868 1.00 94.56 92 GLY A C 1
ATOM 719 O O . GLY A 1 92 ? 9.321 0.236 -1.975 1.00 94.56 92 GLY A O 1
ATOM 720 N N . GLY A 1 93 ? 10.995 1.447 -2.851 1.00 93.69 93 GLY A N 1
ATOM 721 C CA . GLY A 1 93 ? 11.032 2.417 -1.750 1.00 93.69 93 GLY A CA 1
ATOM 722 C C . GLY A 1 93 ? 9.747 3.243 -1.651 1.00 93.69 93 GLY A C 1
ATOM 723 O O . GLY A 1 93 ? 9.221 3.456 -0.561 1.00 93.69 93 GLY A O 1
ATOM 724 N N . THR A 1 94 ? 9.195 3.661 -2.793 1.00 94.38 94 THR A N 1
ATOM 725 C CA . THR A 1 94 ? 7.901 4.356 -2.839 1.00 94.38 94 THR A CA 1
ATOM 726 C C . THR A 1 94 ? 6.747 3.442 -2.416 1.00 94.38 94 THR A C 1
ATOM 728 O O . THR A 1 94 ? 5.871 3.882 -1.671 1.00 94.38 94 THR A O 1
ATOM 731 N N . VAL A 1 95 ? 6.747 2.169 -2.832 1.00 96.00 95 VAL A N 1
ATOM 732 C CA . VAL A 1 95 ? 5.703 1.209 -2.423 1.00 96.00 95 VAL A CA 1
ATOM 733 C C . VAL A 1 95 ? 5.810 0.846 -0.936 1.00 96.00 95 VAL A C 1
ATOM 735 O O . VAL A 1 95 ? 4.785 0.746 -0.265 1.00 96.00 95 VAL A O 1
ATOM 738 N N . ASP A 1 96 ? 7.018 0.701 -0.388 1.00 96.12 96 ASP A N 1
ATOM 739 C CA . ASP A 1 96 ? 7.207 0.473 1.051 1.00 96.12 96 ASP A CA 1
ATOM 740 C C . ASP A 1 96 ? 6.692 1.665 1.864 1.00 96.12 96 ASP A C 1
ATOM 742 O O . ASP A 1 96 ? 5.888 1.485 2.777 1.00 96.12 96 ASP A O 1
ATOM 746 N N . ALA A 1 97 ? 7.048 2.892 1.466 1.00 94.38 97 ALA A N 1
ATOM 747 C CA . ALA A 1 97 ? 6.548 4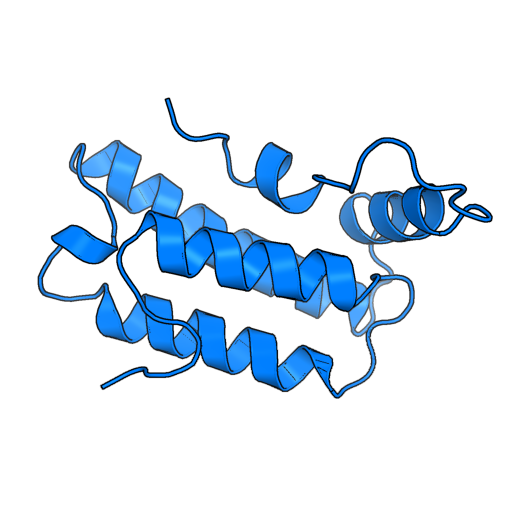.103 2.109 1.00 94.38 97 ALA A CA 1
ATOM 748 C C . ALA A 1 97 ? 5.013 4.205 2.049 1.00 94.38 97 ALA A C 1
ATOM 750 O O . ALA A 1 97 ? 4.388 4.606 3.028 1.00 94.38 97 ALA A O 1
ATOM 751 N N . LEU A 1 98 ? 4.390 3.822 0.927 1.00 95.75 98 LEU A N 1
ATOM 752 C CA . LEU A 1 98 ? 2.932 3.737 0.801 1.00 95.75 98 LEU A CA 1
ATOM 753 C C . LEU A 1 98 ? 2.330 2.787 1.846 1.00 95.75 98 LEU A C 1
ATOM 755 O O . LEU A 1 98 ? 1.389 3.172 2.537 1.00 95.75 98 LEU A O 1
ATOM 759 N N . LEU A 1 99 ? 2.856 1.563 1.953 1.00 96.25 99 LEU A N 1
ATOM 760 C CA . LEU A 1 99 ? 2.357 0.535 2.873 1.00 96.25 99 LEU A CA 1
ATOM 761 C C . LEU A 1 99 ? 2.560 0.940 4.339 1.00 96.25 99 LEU A C 1
ATOM 763 O O . LEU A 1 99 ? 1.629 0.836 5.135 1.00 96.25 99 LEU A O 1
ATOM 767 N N . VAL A 1 100 ? 3.746 1.448 4.680 1.00 95.69 100 VAL A N 1
ATOM 768 C CA . VAL A 1 100 ? 4.090 1.939 6.024 1.00 95.69 100 VAL A CA 1
ATOM 769 C C . VAL A 1 100 ? 3.164 3.072 6.442 1.00 95.69 100 VAL A C 1
ATOM 771 O O . VAL A 1 100 ? 2.529 2.984 7.492 1.00 95.69 100 VAL A O 1
ATOM 774 N N . ASN A 1 101 ? 3.027 4.103 5.604 1.00 94.31 101 ASN A N 1
ATOM 775 C CA . ASN A 1 101 ? 2.155 5.235 5.908 1.00 94.31 101 ASN A CA 1
ATOM 776 C C . ASN A 1 101 ? 0.702 4.775 6.057 1.00 94.31 101 ASN A C 1
ATOM 778 O O . ASN A 1 101 ? 0.007 5.221 6.963 1.00 94.31 101 ASN A O 1
ATOM 782 N N . ALA A 1 102 ? 0.252 3.853 5.204 1.00 95.06 102 ALA A N 1
ATOM 783 C CA . ALA A 1 102 ? -1.101 3.327 5.262 1.00 95.06 102 ALA A CA 1
ATOM 784 C C . ALA A 1 102 ? -1.404 2.557 6.551 1.00 95.06 102 ALA A C 1
ATOM 786 O O . ALA A 1 102 ? -2.483 2.730 7.109 1.00 95.06 102 ALA A O 1
ATOM 787 N N . LEU A 1 103 ? -0.468 1.735 7.029 1.00 95.50 103 LEU A N 1
ATOM 788 C CA . LEU A 1 103 ? -0.595 1.019 8.300 1.00 95.50 103 LEU A CA 1
ATOM 789 C C . LEU A 1 103 ? -0.617 1.996 9.484 1.00 95.50 103 LEU A C 1
ATOM 791 O O . LEU A 1 103 ? -1.499 1.911 10.339 1.00 95.50 103 LEU A O 1
ATOM 795 N N . GLN A 1 104 ? 0.290 2.975 9.490 1.00 94.56 104 GLN A N 1
ATOM 796 C CA . GLN A 1 104 ? 0.383 3.983 10.550 1.00 94.56 104 GLN A CA 1
ATOM 797 C C . GLN A 1 104 ? -0.854 4.892 10.622 1.00 94.56 104 GLN A C 1
ATOM 799 O O . GLN A 1 104 ? -1.304 5.230 11.714 1.00 94.56 104 GLN A O 1
ATOM 804 N N . GLU A 1 105 ? -1.439 5.260 9.477 1.00 93.38 105 GLU A N 1
ATOM 805 C CA . GLU A 1 105 ? -2.692 6.031 9.390 1.00 93.38 105 GLU A CA 1
ATOM 806 C C . GLU A 1 105 ? -3.894 5.320 10.033 1.00 93.38 105 GLU A C 1
ATOM 808 O O . GLU A 1 105 ? -4.878 5.975 10.388 1.00 93.38 105 GLU A O 1
ATOM 813 N N . GLU A 1 106 ? -3.821 3.997 10.164 1.00 93.81 106 GLU A N 1
ATOM 814 C CA . GLU A 1 106 ? -4.831 3.145 10.796 1.00 93.81 106 GLU A CA 1
ATOM 815 C C . GLU A 1 106 ? -4.393 2.669 12.194 1.00 93.81 106 GLU A C 1
ATOM 817 O O . GLU A 1 106 ? -5.072 1.856 12.809 1.00 93.81 106 GLU A O 1
ATO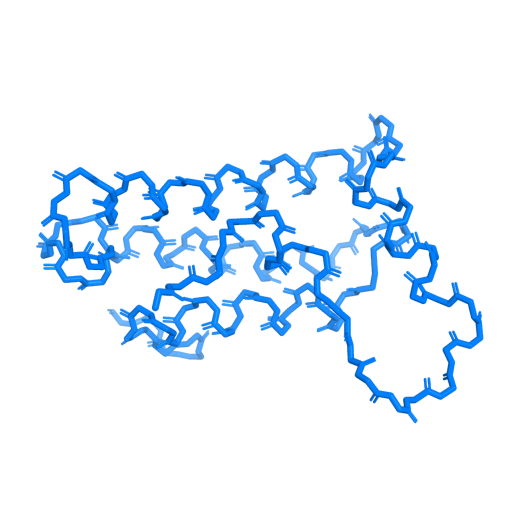M 822 N N . GLY A 1 107 ? -3.280 3.188 12.725 1.00 94.12 107 GLY A N 1
ATOM 823 C CA . GLY A 1 107 ? -2.818 2.898 14.085 1.00 94.12 107 GLY A CA 1
ATOM 824 C C . GLY A 1 107 ? -2.000 1.613 14.243 1.00 94.12 107 GLY A C 1
ATOM 825 O O . GLY A 1 107 ? -1.760 1.199 15.376 1.00 94.12 107 GLY A O 1
ATOM 826 N N . PHE A 1 108 ? -1.545 0.997 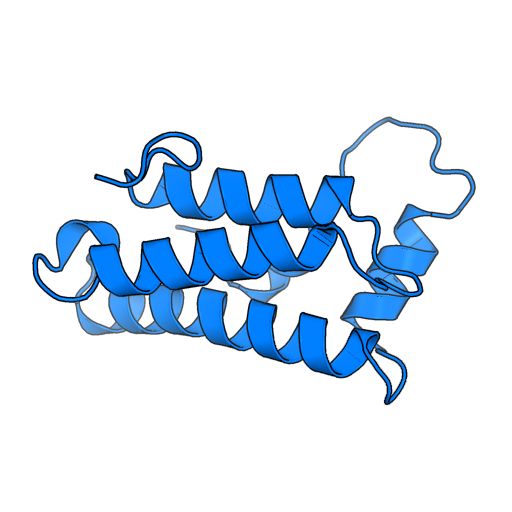13.150 1.00 94.50 108 PHE A N 1
ATOM 827 C CA . PHE A 1 108 ? -0.700 -0.200 13.190 1.00 94.50 108 PHE A CA 1
ATOM 828 C C . PHE A 1 108 ? 0.791 0.146 13.110 1.00 94.50 108 PHE A C 1
ATOM 830 O O . PHE A 1 108 ? 1.200 1.000 12.319 1.00 94.50 108 PHE A O 1
ATOM 837 N N . ASP A 1 109 ? 1.612 -0.557 13.897 1.00 92.44 109 ASP A N 1
ATOM 838 C CA . ASP A 1 109 ? 3.072 -0.520 13.782 1.00 92.44 109 ASP A CA 1
ATOM 839 C C . ASP A 1 109 ? 3.522 -1.534 12.712 1.00 92.44 109 ASP A C 1
ATOM 841 O O . ASP A 1 109 ? 3.390 -2.746 12.914 1.00 92.44 109 ASP A O 1
ATOM 845 N N . PRO A 1 110 ? 4.051 -1.076 11.564 1.00 86.94 110 PRO A N 1
ATOM 846 C CA . PRO A 1 110 ? 4.440 -1.958 10.471 1.00 86.94 110 PRO A CA 1
ATOM 847 C C . PRO A 1 110 ? 5.676 -2.819 10.790 1.00 86.94 110 PRO A C 1
ATOM 849 O O . PRO A 1 110 ? 5.957 -3.747 10.028 1.00 86.94 110 PRO A O 1
ATOM 852 N N . ASP A 1 111 ? 6.390 -2.537 11.886 1.00 86.75 111 ASP A N 1
ATOM 853 C CA . ASP A 1 111 ? 7.551 -3.308 12.344 1.00 86.75 111 ASP A CA 1
ATOM 854 C C . ASP A 1 111 ? 7.219 -4.219 13.544 1.00 86.75 111 ASP A C 1
ATOM 856 O O . ASP A 1 111 ? 7.998 -5.116 13.866 1.00 86.75 111 ASP A O 1
ATOM 860 N N . ASN A 1 112 ? 6.044 -4.049 14.166 1.00 76.06 112 ASN A N 1
ATOM 861 C CA . ASN A 1 112 ? 5.550 -4.876 15.270 1.00 76.06 112 ASN A CA 1
ATOM 862 C C . ASN A 1 112 ? 4.045 -5.149 15.125 1.00 76.06 112 ASN A C 1
ATOM 864 O O . ASN A 1 112 ? 3.222 -4.538 15.807 1.00 76.06 112 ASN A O 1
ATOM 868 N N . ILE A 1 113 ? 3.673 -6.109 14.275 1.00 62.47 113 ILE A N 1
ATOM 869 C CA . ILE A 1 113 ? 2.300 -6.628 14.271 1.00 62.47 113 ILE A CA 1
ATOM 870 C C . ILE A 1 113 ? 2.194 -7.718 15.343 1.00 62.47 113 ILE A C 1
ATOM 872 O O . ILE A 1 113 ? 2.669 -8.837 15.139 1.00 62.47 113 ILE A O 1
ATOM 876 N N . SER A 1 114 ? 1.616 -7.363 16.494 1.00 51.00 114 SER A N 1
ATOM 877 C CA . SER A 1 114 ? 1.188 -8.289 17.555 1.00 51.00 114 SER A CA 1
ATOM 878 C C . SER A 1 114 ? -0.286 -8.637 17.430 1.00 51.00 114 SER A C 1
ATOM 880 O O . SER A 1 114 ? -1.067 -7.668 17.288 1.00 51.00 114 SER A O 1
#

Secondary structure (DSSP, 8-state):
-PPPHHHHHT---SSS--TTHHHHHHHHHHS--TTHHHHHHHHHHHHHHHHHHHHHHHSS-GGGSSSSHHHHHHHHHHHHHHTTS--TT--HHHHHHHHHHHHHHTT--TT---

pLDDT: mean 91.11, std 8.6, range [51.0, 98.06]

Radius of gyration: 14.21 Å; chains: 1; bounding box: 36×28×35 Å

Sequence (114 aa):
MKANYRDRLTATPKGVSDNGWKERHRDAIQCPRPDYERALVEMLSGWLRYADAVQNRWESGIGEDGVLGSEWAAIGCGLRGLLNGELGRLDGGTVDALLVNALQEEGFDPDNIS